Protein AF-A0AAE1P4Q9-F1 (afdb_monomer_lite)

pLDDT: mean 84.93, std 8.22, range [40.0, 94.56]

Foldseek 3Di:
DQDQQPQLDAWDWDDDDLDIDTDHDDPDLVSVVSSLRSQVSNCPRPPDDDDPVPDEDAAADDDVVSVVDFHADPVRHTHDYDQWDADPNAIAGSHRDSVVVVVVVCVVDVHDPDPDPVVVVVCCVVPPVVVVD

Radius of gyration: 21.46 Å; chains: 1; bounding box: 52×22×61 Å

Sequence (133 aa):
MTDIGVGVSDSLLTSFEDDTTVSLPTTSAEEVSCLQQDVDAVYATSNMQFNEEKFELLRHGHNQEIKEIMLHTEGGQGITPQPHFKCLGVQLSEHCSIQYHIGEAVKKARTFTSREPETLLILWRASVQPLLD

Structure (mmCIF, N/CA/C/O backbone):
data_AF-A0AAE1P4Q9-F1
#
_entry.id   AF-A0AAE1P4Q9-F1
#
loop_
_atom_site.group_PDB
_atom_site.id
_atom_site.type_symbol
_atom_site.label_atom_id
_atom_site.label_alt_id
_atom_site.label_comp_id
_atom_site.label_asym_id
_atom_site.label_entity_id
_atom_site.label_seq_id
_atom_site.pdbx_PDB_ins_code
_atom_site.Cartn_x
_atom_site.Cartn_y
_atom_site.Cartn_z
_atom_site.occupancy
_atom_site.B_iso_or_equiv
_atom_site.auth_seq_id
_atom_site.auth_comp_id
_atom_site.auth_asym_id
_atom_site.auth_atom_id
_atom_site.pdbx_PDB_model_num
ATOM 1 N N . MET A 1 1 ? -12.117 -7.090 -23.937 1.00 40.00 1 MET A N 1
ATOM 2 C CA . MET A 1 1 ? -11.686 -7.109 -22.530 1.00 40.00 1 MET A CA 1
ATOM 3 C C . MET A 1 1 ? -10.204 -6.808 -22.578 1.00 40.00 1 MET A C 1
ATOM 5 O O . MET A 1 1 ? -9.474 -7.611 -23.141 1.00 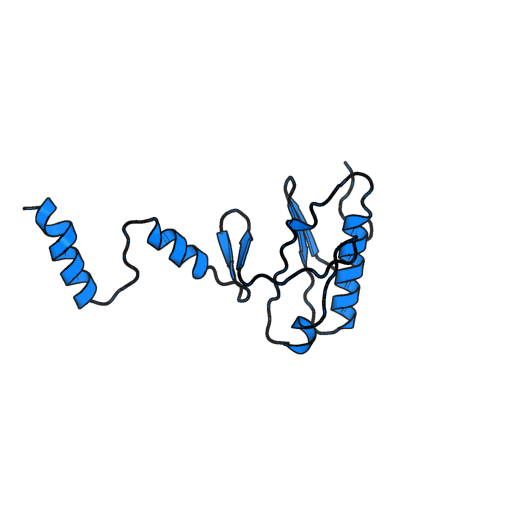40.00 1 MET A O 1
ATOM 9 N N . THR A 1 2 ? -9.807 -5.586 -22.229 1.00 54.44 2 THR A N 1
ATOM 10 C CA . THR A 1 2 ? -8.388 -5.210 -22.205 1.00 54.44 2 THR A CA 1
ATOM 11 C C . THR A 1 2 ? -7.790 -5.871 -20.976 1.00 54.44 2 THR A C 1
ATOM 13 O O . THR A 1 2 ? -8.340 -5.719 -19.889 1.00 54.44 2 THR A O 1
ATOM 16 N N . ASP A 1 3 ? -6.758 -6.679 -21.175 1.00 71.81 3 ASP A N 1
ATOM 17 C CA . ASP A 1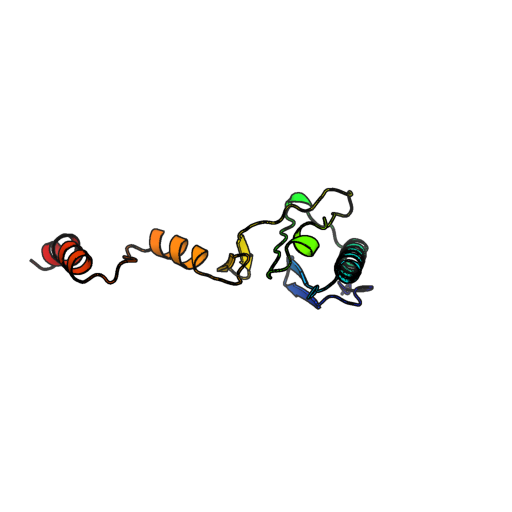 3 ? -6.119 -7.428 -20.101 1.00 71.81 3 ASP A CA 1
ATOM 18 C C . ASP A 1 3 ? -5.190 -6.471 -19.342 1.00 71.81 3 ASP A C 1
ATOM 20 O O . ASP A 1 3 ? -4.171 -6.029 -19.873 1.00 71.81 3 ASP A O 1
ATOM 24 N N . ILE A 1 4 ? -5.612 -6.047 -18.150 1.00 74.19 4 ILE A N 1
ATOM 25 C CA . ILE A 1 4 ? -4.776 -5.249 -17.248 1.00 74.19 4 ILE A CA 1
ATOM 26 C C . ILE A 1 4 ? -3.740 -6.229 -16.712 1.00 74.19 4 ILE A C 1
ATOM 28 O O . ILE A 1 4 ? -4.117 -7.218 -16.090 1.00 74.19 4 ILE A O 1
ATOM 32 N N . GLY A 1 5 ? -2.461 -5.987 -16.987 1.00 74.06 5 GLY A N 1
ATOM 33 C CA . GLY A 1 5 ? -1.381 -6.911 -16.624 1.00 74.06 5 GLY A CA 1
ATOM 34 C C . GLY A 1 5 ? -0.556 -7.427 -17.795 1.00 74.06 5 GLY A C 1
ATOM 35 O O . GLY A 1 5 ? 0.384 -8.190 -17.584 1.00 74.06 5 GLY A O 1
ATOM 36 N N . VAL A 1 6 ? -0.845 -6.992 -19.026 1.00 81.81 6 VAL A N 1
ATOM 37 C CA . VAL A 1 6 ? 0.073 -7.223 -20.147 1.00 81.81 6 VAL A CA 1
ATOM 38 C C . VAL A 1 6 ? 1.411 -6.552 -19.830 1.00 81.81 6 VAL A C 1
ATOM 40 O O . VAL A 1 6 ? 1.515 -5.332 -19.846 1.00 81.81 6 VAL A O 1
ATOM 43 N N . GLY A 1 7 ? 2.430 -7.366 -19.552 1.00 82.62 7 GLY A N 1
ATOM 44 C CA . GLY A 1 7 ? 3.773 -6.897 -19.205 1.00 82.62 7 GLY A CA 1
ATOM 45 C C . GLY A 1 7 ? 4.096 -6.896 -17.711 1.00 82.62 7 GLY A C 1
ATOM 46 O O . GLY A 1 7 ? 5.238 -6.609 -17.382 1.00 82.62 7 GLY A O 1
ATOM 47 N N . VAL A 1 8 ? 3.149 -7.261 -16.837 1.00 88.44 8 VAL A N 1
ATOM 48 C CA . VAL A 1 8 ? 3.429 -7.509 -15.414 1.00 88.44 8 VAL A CA 1
ATOM 49 C C . VAL A 1 8 ? 3.990 -8.922 -15.263 1.00 88.44 8 VAL A C 1
ATOM 51 O O . VAL A 1 8 ? 3.313 -9.890 -15.624 1.00 88.44 8 VAL A O 1
ATOM 54 N N . SER A 1 9 ? 5.219 -9.052 -14.764 1.00 88.94 9 SER A N 1
ATOM 55 C CA . SER A 1 9 ? 5.915 -10.344 -14.647 1.00 88.94 9 SER A CA 1
ATOM 56 C C . SER A 1 9 ? 6.168 -10.788 -13.216 1.00 88.94 9 SER A C 1
ATOM 58 O O . SER A 1 9 ? 6.020 -11.976 -12.920 1.00 88.94 9 SER A O 1
ATOM 60 N N . ASP A 1 10 ? 6.555 -9.865 -12.341 1.00 90.25 10 ASP A N 1
ATOM 61 C CA . ASP A 1 10 ? 7.094 -10.206 -11.022 1.00 90.25 10 ASP A CA 1
ATOM 62 C C . ASP A 1 10 ? 6.047 -10.026 -9.917 1.00 90.25 10 ASP A C 1
ATOM 64 O O . ASP A 1 10 ? 6.000 -10.785 -8.945 1.00 90.25 10 ASP A O 1
ATOM 68 N N . SER A 1 11 ? 5.166 -9.046 -10.087 1.00 92.44 11 SER A N 1
ATOM 69 C CA . SER A 1 11 ? 4.177 -8.644 -9.096 1.00 92.44 11 SER A CA 1
ATOM 70 C C . SER A 1 11 ? 2.862 -9.415 -9.200 1.00 92.44 11 SER A C 1
ATOM 72 O O . SER A 1 11 ? 2.383 -9.795 -10.268 1.00 92.44 11 SER A O 1
ATOM 74 N N . LEU A 1 12 ? 2.205 -9.569 -8.052 1.00 90.81 12 LEU A N 1
ATOM 75 C CA . LEU A 1 12 ? 0.822 -10.010 -7.963 1.00 90.81 12 LEU A CA 1
ATOM 76 C C . LEU A 1 12 ? -0.101 -8.835 -8.284 1.00 90.81 12 LEU A C 1
ATOM 78 O O . LEU A 1 12 ? -0.163 -7.855 -7.535 1.00 90.81 12 LEU A O 1
ATOM 82 N N . LEU A 1 13 ? -0.836 -8.974 -9.383 1.00 90.88 13 LEU A N 1
ATOM 83 C CA . LEU A 1 13 ? -1.839 -8.025 -9.838 1.00 90.88 13 LEU A CA 1
ATOM 84 C C . LEU A 1 13 ? -3.237 -8.513 -9.460 1.00 90.88 13 LEU A C 1
ATOM 86 O O . LEU A 1 13 ? -3.636 -9.628 -9.799 1.00 90.88 13 LEU A O 1
ATOM 90 N N . THR A 1 14 ? -4.008 -7.658 -8.800 1.00 88.00 14 THR A N 1
ATOM 91 C CA . THR A 1 14 ? -5.435 -7.889 -8.565 1.00 88.00 14 THR A CA 1
ATOM 92 C C . THR A 1 14 ? -6.222 -6.666 -8.989 1.00 88.00 14 THR A C 1
ATOM 94 O O . THR A 1 14 ? -5.881 -5.554 -8.592 1.00 88.00 14 THR A O 1
ATOM 97 N N . SER A 1 15 ? -7.293 -6.866 -9.747 1.00 85.12 15 SER A N 1
ATOM 98 C CA . SER A 1 15 ? -8.198 -5.798 -10.158 1.00 85.12 15 SER A CA 1
ATOM 99 C C . SER A 1 15 ? -9.637 -6.143 -9.793 1.00 85.12 15 SER A C 1
ATOM 101 O O . SER A 1 15 ? -10.067 -7.298 -9.884 1.00 85.12 15 SER A O 1
ATOM 103 N N . PHE A 1 16 ? -10.379 -5.140 -9.340 1.00 82.69 16 PHE A N 1
ATOM 104 C CA . PHE A 1 16 ? -11.797 -5.245 -9.036 1.00 82.69 16 PHE A CA 1
ATOM 105 C C . PHE A 1 16 ? -12.484 -3.928 -9.392 1.00 82.69 16 PHE A C 1
ATOM 107 O O . PHE A 1 16 ? -12.141 -2.890 -8.842 1.00 82.69 16 PHE A O 1
ATOM 114 N N . GLU A 1 17 ? -13.459 -3.988 -10.303 1.00 83.25 17 GLU A N 1
ATOM 115 C CA . GLU A 1 17 ? -14.135 -2.805 -10.856 1.00 83.25 17 GLU A CA 1
ATOM 116 C C . GLU A 1 17 ? -13.133 -1.766 -11.395 1.00 83.25 17 GLU A C 1
ATOM 118 O O . GLU A 1 17 ? -12.502 -2.024 -12.423 1.00 83.25 17 GLU A O 1
ATOM 123 N N . ASP A 1 18 ? -13.002 -0.611 -10.743 1.00 83.69 18 ASP A N 1
ATOM 124 C CA . ASP A 1 18 ? -12.072 0.471 -11.076 1.00 83.69 18 ASP A CA 1
ATOM 125 C C . ASP A 1 18 ? -10.773 0.458 -10.252 1.00 83.69 18 ASP A C 1
ATOM 127 O O . ASP A 1 18 ? -9.820 1.159 -10.600 1.00 83.69 18 ASP A O 1
ATOM 131 N N . ASP A 1 19 ? -10.691 -0.373 -9.213 1.00 84.44 19 ASP A N 1
ATOM 132 C CA . ASP A 1 19 ? -9.516 -0.481 -8.355 1.00 84.44 19 ASP A CA 1
ATOM 133 C C . ASP A 1 19 ? -8.538 -1.537 -8.890 1.00 84.44 19 ASP A C 1
ATOM 135 O O . ASP A 1 19 ? -8.894 -2.684 -9.178 1.00 84.44 19 ASP A O 1
ATOM 139 N N . THR A 1 20 ? -7.261 -1.165 -8.995 1.00 88.50 20 THR A N 1
ATOM 140 C CA . THR A 1 20 ? -6.163 -2.070 -9.365 1.00 88.50 20 THR A CA 1
ATOM 141 C C . THR A 1 20 ? -5.073 -2.007 -8.307 1.00 88.50 20 THR A C 1
ATOM 143 O O . THR A 1 20 ? -4.659 -0.932 -7.885 1.00 88.50 20 THR A O 1
ATOM 146 N N . THR A 1 21 ? -4.606 -3.169 -7.861 1.00 89.44 21 THR A N 1
ATOM 147 C CA . THR A 1 21 ? -3.544 -3.314 -6.862 1.00 89.44 21 THR A CA 1
ATOM 148 C C . THR A 1 21 ? -2.406 -4.134 -7.450 1.00 89.44 21 THR A C 1
ATOM 150 O O . THR A 1 21 ? -2.633 -5.226 -7.971 1.00 89.44 21 THR A O 1
ATOM 153 N N . VAL A 1 22 ? -1.185 -3.617 -7.327 1.00 92.06 22 VAL A N 1
ATOM 154 C CA . VAL A 1 22 ? 0.065 -4.302 -7.675 1.00 92.06 22 VAL A CA 1
ATOM 155 C C . VAL A 1 22 ? 0.831 -4.535 -6.380 1.00 92.06 22 VAL A C 1
ATOM 157 O O . VAL A 1 22 ? 1.009 -3.608 -5.588 1.00 92.06 22 VAL A O 1
ATOM 160 N N . SER A 1 23 ? 1.250 -5.770 -6.125 1.00 92.19 23 SER A N 1
ATOM 161 C CA . SER A 1 23 ? 1.951 -6.121 -4.889 1.00 92.19 23 SER A CA 1
ATOM 162 C C . SER A 1 23 ? 3.105 -7.079 -5.147 1.00 92.19 23 SER A C 1
ATOM 164 O O . SER A 1 23 ? 2.945 -8.080 -5.837 1.00 92.19 23 SER A O 1
ATOM 166 N N . LEU A 1 24 ? 4.263 -6.794 -4.556 1.00 92.88 24 LEU A N 1
ATOM 167 C CA . LEU A 1 24 ? 5.446 -7.643 -4.644 1.00 92.88 24 LEU A CA 1
ATOM 168 C C . LEU A 1 24 ? 6.102 -7.765 -3.263 1.00 92.88 24 LEU A C 1
ATOM 170 O O . LEU A 1 24 ? 6.367 -6.744 -2.622 1.00 92.88 24 LEU A O 1
ATOM 174 N N . PRO A 1 25 ? 6.369 -8.986 -2.768 1.00 92.25 25 PRO A N 1
ATOM 175 C CA . PRO A 1 25 ? 7.250 -9.181 -1.626 1.00 92.25 25 PRO A CA 1
ATOM 176 C C . PRO A 1 25 ? 8.681 -8.794 -2.009 1.00 92.25 25 PRO A C 1
ATOM 178 O O . PRO A 1 25 ? 9.282 -9.434 -2.862 1.00 92.25 25 PRO A O 1
ATOM 181 N N . THR A 1 26 ? 9.226 -7.761 -1.369 1.00 90.56 26 THR A N 1
ATOM 182 C CA . THR A 1 26 ? 10.573 -7.254 -1.667 1.00 90.56 26 THR A CA 1
ATOM 183 C C . THR A 1 26 ? 11.532 -7.481 -0.500 1.00 90.56 26 THR A C 1
ATOM 185 O O . THR A 1 26 ? 11.265 -7.095 0.642 1.00 90.56 26 THR A O 1
ATOM 188 N N . THR A 1 27 ? 12.677 -8.062 -0.811 1.00 90.25 27 THR A N 1
ATOM 189 C CA . THR A 1 27 ? 13.838 -8.343 0.036 1.00 90.25 27 THR A CA 1
ATOM 190 C C . THR A 1 27 ? 15.113 -7.665 -0.464 1.00 90.25 27 THR A C 1
ATOM 192 O O . THR A 1 27 ? 16.071 -7.570 0.305 1.00 90.25 27 THR A O 1
ATOM 195 N N . SER A 1 28 ? 15.114 -7.147 -1.697 1.00 91.56 28 SER A N 1
ATOM 196 C CA . SER A 1 28 ? 16.222 -6.381 -2.269 1.00 91.56 28 SER A CA 1
ATOM 197 C C . SER A 1 28 ? 15.760 -5.132 -3.033 1.00 91.56 28 SER A C 1
ATOM 199 O O . SER A 1 28 ? 14.572 -4.938 -3.298 1.00 91.56 28 SER A O 1
ATOM 201 N N . ALA A 1 29 ? 16.709 -4.255 -3.370 1.00 91.62 29 ALA A N 1
ATOM 202 C CA . ALA A 1 29 ? 16.440 -3.040 -4.140 1.00 91.62 29 ALA A CA 1
ATOM 203 C C . ALA A 1 29 ? 16.094 -3.346 -5.607 1.00 91.62 29 ALA A C 1
ATOM 205 O O . ALA A 1 29 ? 15.302 -2.631 -6.220 1.00 91.62 29 ALA 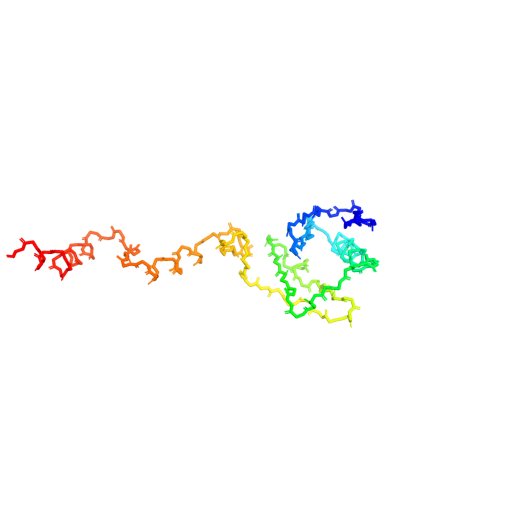A O 1
ATOM 206 N N . GLU A 1 30 ? 16.656 -4.422 -6.160 1.00 92.69 30 GLU A N 1
ATOM 207 C CA . GLU A 1 30 ? 16.359 -4.892 -7.513 1.00 92.69 30 GLU A CA 1
ATOM 208 C C . GLU A 1 30 ? 14.881 -5.266 -7.651 1.00 92.69 30 GLU A C 1
ATOM 210 O O . GLU A 1 30 ? 14.243 -4.867 -8.619 1.00 92.69 30 GLU A O 1
ATOM 215 N N . GLU A 1 31 ? 14.309 -5.939 -6.651 1.00 92.69 31 GLU A N 1
ATOM 216 C CA . GLU A 1 31 ? 12.888 -6.306 -6.648 1.00 92.69 31 GLU A CA 1
ATOM 217 C C . GLU A 1 31 ? 11.981 -5.069 -6.587 1.00 92.69 31 GLU A C 1
ATOM 219 O O . GLU A 1 31 ? 10.946 -5.033 -7.245 1.00 92.69 31 GLU A O 1
ATOM 224 N N . VAL A 1 32 ? 12.383 -4.004 -5.880 1.00 92.44 32 VAL A N 1
ATOM 225 C CA . VAL A 1 32 ? 11.647 -2.724 -5.923 1.00 92.44 32 VAL A CA 1
ATOM 226 C C . VAL A 1 32 ? 11.695 -2.108 -7.322 1.00 92.44 32 VAL A C 1
ATOM 228 O O . VAL A 1 32 ? 10.706 -1.532 -7.775 1.00 92.44 32 VAL A O 1
ATOM 231 N N . SER A 1 33 ? 12.813 -2.256 -8.036 1.00 93.12 33 SER A N 1
ATOM 232 C CA . SER A 1 33 ? 12.894 -1.817 -9.429 1.00 93.12 33 SER A CA 1
ATOM 233 C C . SER A 1 33 ? 12.015 -2.658 -10.356 1.00 93.12 33 SER A C 1
ATOM 235 O O . SER A 1 33 ? 11.435 -2.083 -11.274 1.00 93.12 33 SER A O 1
ATOM 237 N N . CYS A 1 34 ? 11.893 -3.970 -10.133 1.00 93.81 34 CYS A N 1
ATOM 238 C CA . CYS A 1 34 ? 10.941 -4.811 -10.868 1.00 93.81 34 CYS A CA 1
ATOM 239 C C . CYS A 1 34 ? 9.495 -4.384 -10.587 1.00 93.81 34 CYS A C 1
ATOM 241 O O . CYS A 1 34 ? 8.715 -4.223 -11.518 1.00 93.81 34 CYS A O 1
ATOM 243 N N . LEU A 1 35 ? 9.160 -4.086 -9.325 1.00 94.19 35 LEU A N 1
ATOM 244 C CA . LEU A 1 35 ? 7.844 -3.552 -8.962 1.00 94.19 35 LEU A CA 1
ATOM 245 C C . LEU A 1 35 ? 7.535 -2.240 -9.699 1.00 94.19 35 LEU A C 1
ATOM 247 O O . LEU A 1 35 ? 6.414 -2.058 -10.163 1.00 94.19 35 LEU A O 1
ATOM 251 N N . GLN A 1 36 ? 8.511 -1.335 -9.837 1.00 94.56 36 GLN A N 1
ATOM 252 C CA . GLN A 1 36 ? 8.316 -0.114 -10.626 1.00 94.56 36 GLN A CA 1
ATOM 253 C C . GLN A 1 36 ? 8.055 -0.432 -12.105 1.00 94.56 36 GLN A C 1
ATOM 255 O O . GLN A 1 36 ? 7.147 0.150 -12.686 1.00 94.56 36 GLN A O 1
ATOM 260 N N . GLN A 1 37 ? 8.789 -1.377 -12.699 1.00 93.56 37 GLN A N 1
ATOM 261 C CA . GLN A 1 37 ? 8.565 -1.788 -14.092 1.00 93.56 37 GLN A CA 1
ATOM 262 C C . GLN A 1 37 ? 7.169 -2.389 -14.298 1.00 93.56 37 GLN A C 1
ATOM 264 O O . GLN A 1 37 ? 6.510 -2.085 -15.291 1.00 93.56 37 GLN A O 1
ATOM 269 N N . ASP A 1 38 ? 6.692 -3.195 -13.349 1.00 93.12 38 ASP A N 1
ATOM 270 C CA . A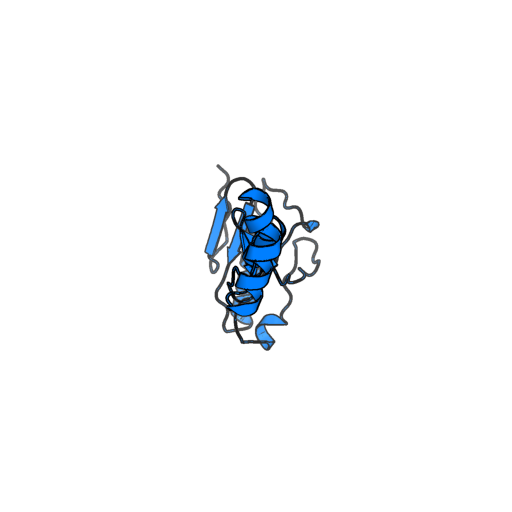SP A 1 38 ? 5.338 -3.749 -13.385 1.00 93.12 38 ASP A CA 1
ATOM 271 C C . ASP A 1 38 ? 4.272 -2.649 -13.265 1.00 93.12 38 ASP A C 1
ATOM 273 O O . ASP A 1 38 ? 3.263 -2.674 -13.969 1.00 93.12 38 ASP A O 1
ATOM 277 N N . VAL A 1 39 ? 4.497 -1.653 -12.404 1.00 91.69 39 VAL A N 1
ATOM 278 C CA . VAL A 1 39 ? 3.627 -0.473 -12.289 1.00 91.69 39 VAL A CA 1
ATOM 279 C C . VAL A 1 39 ? 3.608 0.323 -13.603 1.00 91.69 39 VAL A C 1
ATOM 281 O O . VAL A 1 39 ? 2.531 0.684 -14.079 1.00 91.69 39 VAL A O 1
ATOM 284 N N . ASP A 1 40 ? 4.762 0.517 -14.241 1.00 91.44 40 ASP A N 1
ATOM 285 C CA . ASP A 1 40 ? 4.886 1.172 -15.550 1.00 91.44 40 ASP A CA 1
ATOM 286 C C . ASP A 1 40 ? 4.146 0.393 -16.653 1.00 91.44 40 ASP A C 1
ATOM 288 O O . ASP A 1 40 ? 3.481 0.986 -17.509 1.00 91.44 40 ASP A O 1
ATOM 292 N N . ALA A 1 41 ? 4.189 -0.942 -16.615 1.00 90.31 41 ALA A N 1
ATOM 293 C CA . ALA A 1 41 ? 3.435 -1.795 -17.533 1.00 90.31 41 ALA A CA 1
ATOM 294 C C . ALA A 1 41 ? 1.917 -1.647 -17.340 1.00 90.31 41 ALA A C 1
ATOM 296 O O . ALA A 1 41 ? 1.169 -1.595 -18.320 1.00 90.31 41 ALA A O 1
ATOM 297 N N . VAL A 1 42 ? 1.452 -1.519 -16.092 1.00 89.69 42 VAL A N 1
ATOM 298 C CA . VAL A 1 42 ? 0.040 -1.234 -15.799 1.00 89.69 42 VAL A CA 1
ATOM 299 C C . VAL A 1 42 ? -0.372 0.115 -16.394 1.00 89.69 42 VAL A C 1
ATOM 301 O O . VAL A 1 42 ? -1.397 0.170 -17.079 1.00 89.69 42 VAL A O 1
ATOM 304 N N . TYR A 1 43 ? 0.438 1.167 -16.229 1.00 86.19 43 TYR A N 1
ATOM 305 C CA . TYR A 1 43 ? 0.184 2.483 -16.834 1.00 86.19 43 TYR A CA 1
ATOM 306 C C . TYR A 1 43 ? 0.101 2.436 -18.363 1.00 86.19 43 TYR A C 1
ATOM 308 O O . TYR A 1 43 ? -0.788 3.047 -18.953 1.00 86.19 43 TYR A O 1
ATOM 316 N N . ALA A 1 44 ? 0.962 1.652 -19.015 1.00 86.50 44 ALA A N 1
ATOM 317 C CA . ALA A 1 44 ? 1.003 1.527 -20.473 1.00 86.50 44 ALA A CA 1
ATOM 318 C C . ALA A 1 44 ? -0.250 0.868 -21.096 1.00 86.50 44 ALA A C 1
ATOM 320 O O . ALA A 1 44 ? -0.359 0.756 -22.323 1.00 86.50 44 ALA A O 1
ATOM 321 N N . THR A 1 45 ? -1.215 0.427 -20.283 1.00 83.88 45 THR A N 1
ATOM 322 C CA . THR A 1 45 ? -2.461 -0.182 -20.755 1.00 83.88 45 THR A CA 1
ATOM 323 C C . THR A 1 45 ? -3.315 0.845 -21.510 1.00 83.88 45 THR A C 1
ATOM 325 O O . THR A 1 45 ? -3.975 1.695 -20.921 1.00 83.88 45 THR A O 1
ATOM 328 N N . SER A 1 46 ? -3.373 0.710 -22.841 1.00 62.44 46 SER A N 1
ATOM 329 C CA . SER A 1 46 ? -3.848 1.721 -23.810 1.00 62.44 46 SER A CA 1
ATOM 330 C C . SER A 1 46 ? -5.271 2.274 -23.637 1.00 62.44 46 SER A C 1
ATOM 332 O O . SER A 1 46 ? -5.658 3.190 -24.360 1.00 62.44 46 SER A O 1
ATOM 334 N N . ASN A 1 47 ? -6.075 1.698 -22.743 1.00 76.56 47 ASN A N 1
ATOM 335 C CA . ASN A 1 47 ? -7.492 2.025 -22.581 1.00 76.56 47 ASN A CA 1
ATOM 336 C C . ASN A 1 47 ? -7.857 2.441 -21.148 1.00 76.56 47 ASN A C 1
ATOM 338 O O . ASN A 1 47 ? -9.046 2.533 -20.842 1.00 76.56 47 ASN A O 1
ATOM 342 N N . MET A 1 48 ? -6.874 2.654 -20.269 1.00 77.25 48 MET A N 1
ATOM 343 C CA . MET A 1 48 ? -7.108 3.063 -18.886 1.00 77.25 48 MET A CA 1
ATOM 344 C C . MET A 1 48 ? -6.382 4.360 -18.578 1.00 77.25 48 MET A C 1
ATOM 346 O O . MET A 1 48 ? -5.241 4.552 -18.976 1.00 77.25 48 MET A O 1
ATOM 350 N N . GLN A 1 49 ? -7.069 5.253 -17.874 1.00 84.50 49 GLN A N 1
ATOM 351 C CA . GLN A 1 49 ? -6.489 6.490 -17.383 1.00 84.50 49 GLN A CA 1
ATOM 352 C C . GLN A 1 49 ? -6.539 6.447 -15.860 1.00 84.50 49 GLN A C 1
ATOM 354 O O . GLN A 1 49 ? -7.616 6.519 -15.265 1.00 84.50 49 GLN A O 1
ATOM 359 N N . PHE A 1 50 ? -5.376 6.284 -15.237 1.00 84.62 50 PHE A N 1
ATOM 360 C CA . PHE A 1 50 ? -5.268 6.229 -13.786 1.00 84.62 50 PHE A CA 1
ATOM 361 C C . PHE A 1 50 ? -5.271 7.640 -13.197 1.00 84.62 50 PHE A C 1
ATOM 363 O O . PHE A 1 50 ? -4.698 8.573 -13.756 1.00 84.62 50 PHE A O 1
ATOM 370 N N . ASN A 1 51 ? -5.926 7.805 -12.049 1.00 87.56 51 ASN A N 1
ATOM 371 C CA . ASN A 1 51 ? -5.888 9.064 -11.316 1.00 87.56 51 ASN A CA 1
ATOM 372 C C . ASN A 1 51 ? -4.677 9.066 -10.378 1.00 87.56 51 ASN A C 1
ATOM 374 O O . ASN A 1 51 ? -4.753 8.503 -9.287 1.00 87.56 51 ASN A O 1
ATOM 378 N N . GLU A 1 52 ? -3.589 9.711 -10.801 1.00 85.12 52 GLU A N 1
ATOM 379 C CA . GLU A 1 52 ? -2.335 9.805 -10.040 1.00 85.12 52 GLU A CA 1
ATOM 380 C C . GLU A 1 52 ? -2.521 10.349 -8.611 1.00 85.12 52 GLU A C 1
ATOM 382 O O . GLU A 1 52 ? -1.858 9.889 -7.683 1.00 85.12 52 GLU A O 1
ATOM 387 N N . GLU A 1 53 ? -3.480 11.255 -8.389 1.00 85.38 53 GLU A N 1
ATOM 388 C CA . GLU A 1 53 ? -3.749 11.837 -7.063 1.00 85.38 53 GLU A CA 1
ATOM 389 C C . GLU A 1 53 ? -4.347 10.831 -6.069 1.00 85.38 53 GLU A C 1
ATOM 391 O O . GLU A 1 53 ? -4.334 11.066 -4.860 1.00 85.38 53 GLU A O 1
ATOM 396 N N . LYS A 1 54 ? -4.892 9.715 -6.568 1.00 86.44 54 LYS A N 1
ATOM 397 C CA . LYS A 1 54 ? -5.518 8.661 -5.761 1.00 86.44 54 LYS A CA 1
ATOM 398 C C . LYS A 1 54 ? -4.605 7.463 -5.508 1.00 86.44 54 LYS A C 1
ATOM 400 O O . LYS A 1 54 ? -5.075 6.469 -4.963 1.00 86.44 54 LYS A O 1
ATOM 405 N N . PHE A 1 55 ? -3.331 7.524 -5.894 1.00 87.94 55 PHE A N 1
ATOM 406 C CA . PHE A 1 55 ? -2.417 6.414 -5.646 1.00 87.94 55 PHE A CA 1
ATOM 407 C C . PHE A 1 55 ? -2.159 6.254 -4.152 1.00 87.94 55 PHE A C 1
ATOM 409 O O . PHE A 1 55 ? -1.745 7.183 -3.455 1.00 87.94 55 PHE A O 1
ATOM 416 N N . GLU A 1 56 ? -2.379 5.036 -3.674 1.00 89.25 56 GLU A N 1
ATOM 417 C CA . GLU A 1 56 ? -2.104 4.642 -2.303 1.00 89.25 56 GLU A CA 1
ATOM 418 C C . GLU A 1 56 ? -0.935 3.657 -2.305 1.00 89.25 56 GLU A C 1
ATOM 420 O O . GLU A 1 56 ? -0.955 2.641 -2.997 1.00 89.25 56 GLU A O 1
ATOM 425 N N . LEU A 1 57 ? 0.099 3.959 -1.519 1.00 91.12 57 LEU A N 1
ATOM 426 C CA . LEU A 1 57 ? 1.247 3.081 -1.335 1.00 91.12 57 LEU A CA 1
ATOM 427 C C . LEU A 1 57 ? 1.316 2.613 0.112 1.00 91.12 57 LEU A C 1
ATOM 429 O O . LEU A 1 57 ? 1.420 3.424 1.033 1.00 91.12 57 LEU A O 1
ATOM 433 N N . LEU A 1 58 ? 1.332 1.295 0.295 1.00 90.06 58 LEU A N 1
ATOM 434 C CA . LEU A 1 58 ? 1.544 0.659 1.586 1.00 90.06 58 LEU A CA 1
ATOM 435 C C . LEU A 1 58 ? 2.855 -0.127 1.577 1.00 90.06 58 LEU A C 1
ATOM 437 O O . LEU A 1 58 ? 3.112 -0.917 0.674 1.00 90.06 58 LEU A O 1
ATOM 441 N N . ARG A 1 59 ? 3.673 0.054 2.617 1.00 90.06 59 ARG A N 1
ATOM 442 C CA . ARG A 1 59 ? 4.957 -0.643 2.776 1.00 90.06 59 ARG A CA 1
ATOM 443 C C . ARG A 1 59 ? 4.956 -1.497 4.037 1.00 90.06 59 ARG A C 1
ATOM 445 O O . ARG A 1 59 ? 5.170 -0.997 5.143 1.00 90.06 59 ARG A O 1
ATOM 452 N N . HIS A 1 60 ? 4.769 -2.801 3.870 1.00 87.88 60 HIS A N 1
ATOM 453 C CA . HIS A 1 60 ? 4.814 -3.758 4.974 1.00 87.88 60 HIS A CA 1
ATOM 454 C C . HIS A 1 60 ? 6.232 -4.308 5.203 1.00 87.88 60 HIS A C 1
ATOM 456 O O . HIS A 1 60 ? 7.004 -4.455 4.263 1.00 87.88 60 HIS A O 1
ATOM 462 N N . GLY A 1 61 ? 6.581 -4.620 6.457 1.00 86.50 61 GLY A N 1
ATOM 463 C CA . GLY A 1 61 ? 7.841 -5.290 6.815 1.00 86.50 61 GLY A CA 1
ATOM 464 C C . GLY A 1 61 ? 8.814 -4.455 7.654 1.00 86.50 61 GLY A C 1
ATOM 465 O O . GLY A 1 61 ? 8.502 -3.336 8.069 1.00 86.50 61 GLY A O 1
ATOM 466 N N . HIS A 1 62 ? 9.991 -5.023 7.927 1.00 86.88 62 HIS A N 1
ATOM 467 C CA . HIS A 1 62 ? 10.983 -4.467 8.861 1.00 86.88 62 HIS A CA 1
ATOM 468 C C . HIS A 1 62 ? 12.201 -3.813 8.191 1.00 86.88 62 HIS A C 1
ATOM 470 O O . HIS A 1 62 ? 12.917 -3.070 8.855 1.00 86.88 62 HIS A O 1
ATOM 476 N N . ASN A 1 63 ? 12.451 -4.079 6.905 1.00 88.94 63 ASN A N 1
ATOM 477 C CA . ASN A 1 63 ? 13.628 -3.561 6.212 1.00 88.94 63 ASN A CA 1
ATOM 478 C C . ASN A 1 63 ? 13.431 -2.080 5.840 1.00 88.94 63 ASN A C 1
ATOM 480 O O . ASN A 1 63 ? 12.736 -1.771 4.876 1.00 88.94 63 ASN A O 1
ATOM 484 N N . GLN A 1 64 ? 14.013 -1.174 6.630 1.00 88.44 64 GLN A N 1
ATOM 485 C CA . GLN A 1 64 ? 13.867 0.271 6.429 1.00 88.44 64 GLN A CA 1
ATOM 486 C C . GLN A 1 64 ? 14.566 0.769 5.160 1.00 88.44 64 GLN A C 1
ATOM 488 O O . GLN A 1 64 ? 14.015 1.632 4.491 1.00 88.44 64 GLN A O 1
ATOM 493 N N . GLU A 1 65 ? 15.699 0.177 4.775 1.00 88.94 65 GLU A N 1
ATOM 494 C CA . GLU A 1 65 ? 16.463 0.595 3.589 1.00 88.94 65 GLU A CA 1
ATOM 495 C C . GLU A 1 65 ? 15.630 0.432 2.311 1.00 88.94 65 GLU A C 1
ATOM 497 O O . GLU A 1 65 ? 15.508 1.349 1.503 1.00 88.94 65 GLU A O 1
ATOM 502 N N . ILE A 1 66 ? 14.952 -0.710 2.172 1.00 89.69 66 ILE A N 1
ATOM 503 C CA . ILE A 1 66 ? 14.040 -0.971 1.047 1.00 89.69 66 ILE A CA 1
ATOM 504 C C . ILE A 1 66 ? 12.835 -0.030 1.098 1.00 89.69 66 ILE A C 1
ATOM 506 O O . ILE A 1 66 ? 12.374 0.464 0.069 1.00 89.69 66 ILE A O 1
ATOM 510 N N . LYS A 1 67 ? 12.335 0.262 2.304 1.00 87.81 67 LYS A N 1
ATOM 511 C CA . LYS A 1 67 ? 11.223 1.195 2.501 1.00 87.81 67 LYS A CA 1
ATOM 512 C C . LYS A 1 67 ? 11.578 2.645 2.205 1.00 87.81 67 LYS A C 1
ATOM 514 O O . LYS A 1 67 ? 10.657 3.453 2.209 1.00 87.81 67 LYS A O 1
ATOM 519 N N . GLU A 1 68 ? 12.833 3.002 1.969 1.00 88.50 68 GLU A N 1
ATOM 520 C CA . GLU A 1 68 ? 13.219 4.360 1.575 1.00 88.50 68 GLU A CA 1
ATOM 521 C C . GLU A 1 68 ? 13.267 4.538 0.051 1.00 88.50 68 GLU A C 1
ATOM 523 O O . GLU A 1 68 ? 13.149 5.664 -0.435 1.00 88.50 68 GLU A O 1
ATOM 528 N N . ILE A 1 69 ? 13.343 3.444 -0.715 1.00 90.25 69 ILE A N 1
ATOM 529 C CA . ILE A 1 69 ? 13.351 3.482 -2.182 1.00 90.25 69 ILE A CA 1
ATOM 530 C C . ILE A 1 69 ? 12.019 4.052 -2.675 1.00 90.25 69 ILE A C 1
ATOM 532 O O . ILE A 1 69 ? 10.952 3.564 -2.304 1.00 90.25 69 ILE A O 1
ATOM 536 N N . MET A 1 70 ? 12.050 5.116 -3.477 1.00 88.88 70 MET A N 1
ATOM 537 C CA . MET A 1 70 ? 10.840 5.768 -3.986 1.00 88.88 70 MET A CA 1
ATOM 538 C C . MET A 1 70 ? 10.244 5.010 -5.175 1.00 88.88 70 MET A C 1
ATOM 540 O O . MET A 1 70 ? 10.971 4.508 -6.024 1.00 88.88 70 MET A O 1
ATOM 544 N N . LEU A 1 71 ? 8.911 4.959 -5.211 1.00 90.75 71 LEU A N 1
ATOM 545 C CA . LEU A 1 71 ? 8.144 4.568 -6.391 1.00 90.75 71 LEU A CA 1
ATOM 546 C C . LEU A 1 71 ? 7.550 5.827 -7.018 1.00 90.75 71 LEU A C 1
ATOM 548 O O . LEU A 1 71 ? 7.286 6.805 -6.309 1.00 90.75 71 LEU A O 1
ATOM 552 N N . HIS A 1 72 ? 7.330 5.793 -8.322 1.00 90.88 72 HIS A N 1
ATOM 553 C CA . HIS A 1 72 ? 6.906 6.939 -9.111 1.00 90.88 72 HIS A CA 1
ATOM 554 C C . HIS A 1 72 ? 5.649 6.627 -9.924 1.00 90.88 72 HIS A C 1
ATOM 556 O O . HIS A 1 72 ? 5.410 5.479 -10.299 1.00 90.88 72 HIS A O 1
ATOM 562 N N . THR A 1 73 ? 4.851 7.663 -10.180 1.00 87.62 73 THR A N 1
ATOM 563 C CA . THR A 1 73 ? 3.745 7.624 -11.142 1.00 87.62 73 THR A CA 1
ATOM 564 C C . THR A 1 73 ? 4.250 7.766 -12.579 1.00 87.62 73 THR A C 1
ATOM 566 O O . THR A 1 73 ? 5.419 8.093 -12.796 1.00 87.62 73 THR A O 1
ATOM 569 N N . GLU A 1 74 ? 3.365 7.588 -13.566 1.00 85.00 74 GLU A N 1
ATOM 570 C CA . GLU A 1 74 ? 3.663 7.823 -14.989 1.00 85.00 74 GLU A CA 1
ATOM 571 C C . GLU A 1 74 ? 4.22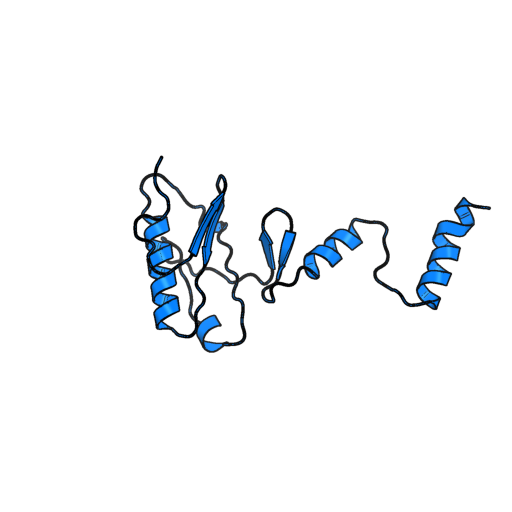2 9.239 -15.237 1.00 85.00 74 GLU A C 1
ATOM 573 O O . GLU A 1 74 ? 5.202 9.409 -15.964 1.00 85.00 74 GLU A O 1
ATOM 578 N N . GLY A 1 75 ? 3.672 10.259 -14.567 1.00 81.62 75 GLY A N 1
ATOM 579 C CA . GLY A 1 75 ? 4.187 11.632 -14.593 1.00 81.62 75 GLY A CA 1
ATOM 580 C C . GLY A 1 75 ? 5.529 11.856 -13.874 1.00 81.62 75 GLY A C 1
ATOM 581 O O . GLY A 1 75 ? 6.044 12.977 -13.873 1.00 81.62 75 GLY A O 1
ATOM 582 N N . GLY A 1 76 ? 6.105 10.826 -13.248 1.00 82.75 76 GLY A N 1
ATOM 583 C CA . GLY A 1 76 ? 7.356 10.887 -12.486 1.00 82.75 76 GLY A CA 1
ATOM 584 C C . GLY A 1 76 ? 7.203 11.412 -11.054 1.00 82.75 76 GLY A C 1
ATOM 585 O O . GLY A 1 76 ? 8.202 11.593 -10.347 1.00 82.75 76 GLY A O 1
ATOM 586 N N . GLN A 1 77 ? 5.975 11.656 -10.588 1.00 86.19 77 GLN A N 1
ATOM 587 C CA . GLN A 1 77 ? 5.730 12.116 -9.225 1.00 86.19 77 GLN A CA 1
ATOM 588 C C . GLN A 1 77 ? 5.956 10.970 -8.233 1.00 86.19 77 GLN A C 1
ATOM 590 O O . GLN A 1 77 ? 5.498 9.851 -8.438 1.00 86.19 77 GLN A O 1
ATOM 595 N N . GLY A 1 78 ? 6.676 11.238 -7.140 1.00 87.12 78 GLY A N 1
ATOM 596 C CA . GLY A 1 78 ? 6.899 10.240 -6.094 1.00 87.12 78 GLY A CA 1
ATOM 597 C C . GLY A 1 78 ? 5.597 9.870 -5.378 1.00 87.12 78 GLY A C 1
ATOM 598 O O . GLY A 1 78 ? 4.884 10.750 -4.886 1.00 87.12 78 GLY A O 1
ATOM 599 N N . ILE A 1 79 ? 5.304 8.574 -5.279 1.00 89.12 79 ILE A N 1
ATOM 600 C CA . ILE A 1 79 ? 4.132 8.061 -4.567 1.00 89.12 79 ILE A CA 1
ATOM 601 C C . ILE A 1 79 ? 4.426 8.094 -3.065 1.00 89.12 79 ILE A C 1
ATOM 603 O O . ILE A 1 79 ? 5.362 7.458 -2.575 1.00 89.12 79 ILE A O 1
ATOM 607 N N . THR A 1 80 ? 3.628 8.856 -2.318 1.00 87.50 80 THR A N 1
ATOM 608 C CA . THR A 1 80 ? 3.836 9.018 -0.874 1.00 87.50 80 THR A CA 1
ATOM 609 C C . THR A 1 80 ? 3.247 7.822 -0.122 1.00 87.50 80 THR A C 1
ATOM 611 O O . THR A 1 80 ? 2.057 7.541 -0.279 1.00 87.50 80 THR A O 1
ATOM 614 N N . PRO A 1 81 ? 4.034 7.119 0.715 1.00 89.38 81 PRO A N 1
ATOM 615 C CA . PRO A 1 81 ? 3.519 6.013 1.508 1.00 89.38 81 PRO A CA 1
ATOM 616 C C . PRO A 1 81 ? 2.505 6.517 2.538 1.00 89.38 81 PRO A C 1
ATOM 618 O O . PRO A 1 81 ? 2.756 7.492 3.251 1.00 89.38 81 PRO A O 1
ATOM 621 N N . GLN A 1 82 ? 1.368 5.833 2.638 1.00 88.44 82 GLN A N 1
ATOM 622 C CA . GLN A 1 82 ? 0.342 6.125 3.633 1.00 88.44 82 GLN A CA 1
ATOM 623 C C . GLN A 1 82 ? 0.393 5.105 4.779 1.00 88.44 82 GLN A C 1
ATOM 625 O O . GLN A 1 82 ? 0.614 3.916 4.543 1.00 88.44 82 GLN A O 1
ATOM 630 N N . PRO A 1 83 ? 0.164 5.531 6.036 1.00 84.94 83 PRO A N 1
ATOM 631 C CA . PRO A 1 83 ? 0.188 4.622 7.184 1.00 84.94 83 PRO A CA 1
ATOM 632 C C . PRO A 1 83 ? -1.019 3.676 7.215 1.00 84.94 83 PRO A C 1
ATOM 634 O O . PRO A 1 83 ? -0.961 2.613 7.837 1.00 84.94 83 PRO A O 1
ATOM 637 N N . HIS A 1 84 ? -2.114 4.074 6.562 1.00 86.19 84 HIS A N 1
ATOM 638 C CA . HIS A 1 84 ? -3.347 3.310 6.465 1.00 86.19 84 HIS A CA 1
ATOM 639 C C . HIS A 1 84 ? -3.934 3.471 5.069 1.00 86.19 84 HIS A C 1
ATOM 641 O O . HIS A 1 84 ? -3.889 4.570 4.526 1.00 86.19 84 HIS A O 1
ATOM 647 N N . PHE A 1 85 ? -4.547 2.418 4.545 1.00 85.94 85 PHE A N 1
ATOM 648 C CA . PHE A 1 85 ? -5.302 2.469 3.293 1.00 85.94 85 PHE A CA 1
ATOM 649 C C . PHE A 1 85 ? -6.611 1.692 3.442 1.00 85.94 85 PHE A C 1
ATOM 651 O O . PHE A 1 85 ? -6.765 0.889 4.374 1.00 85.94 85 PHE A O 1
ATOM 658 N N . LYS A 1 86 ? -7.586 1.947 2.568 1.00 83.00 86 LYS A N 1
ATOM 659 C CA . LYS A 1 86 ? -8.899 1.297 2.634 1.00 83.00 86 LYS A CA 1
ATOM 660 C C . LYS A 1 86 ? -8.970 0.157 1.620 1.00 83.00 86 LYS A C 1
ATOM 662 O O . LYS A 1 86 ? -9.018 0.394 0.427 1.00 83.00 86 LYS A O 1
ATOM 667 N N . CYS A 1 87 ? -9.099 -1.072 2.105 1.00 77.56 87 CYS A N 1
ATOM 668 C CA . CYS A 1 87 ? -9.310 -2.256 1.279 1.00 77.56 87 CYS A CA 1
ATOM 669 C C . CYS A 1 87 ? -10.697 -2.841 1.553 1.00 77.56 87 CYS A C 1
ATOM 671 O O . CYS A 1 87 ? -11.005 -3.185 2.696 1.00 77.56 87 CYS A O 1
ATOM 673 N N . LEU A 1 88 ? -11.552 -2.922 0.526 1.00 80.50 88 LEU A N 1
ATOM 674 C CA . LEU A 1 88 ? -12.893 -3.530 0.604 1.00 80.50 88 LEU A CA 1
ATOM 675 C C . LEU A 1 88 ? -13.748 -3.023 1.788 1.00 80.50 88 LEU A C 1
ATOM 677 O O . LEU A 1 88 ? -14.509 -3.766 2.404 1.00 80.50 88 LEU A O 1
ATOM 681 N N . GLY A 1 89 ? -13.609 -1.742 2.144 1.00 81.56 89 GLY A N 1
ATOM 682 C CA . GLY A 1 89 ? -14.344 -1.135 3.261 1.00 81.56 89 GLY A CA 1
ATOM 683 C C . GLY A 1 89 ? -13.622 -1.139 4.612 1.00 81.56 89 GLY A C 1
ATOM 684 O O . GLY A 1 89 ? -14.042 -0.405 5.509 1.00 81.56 89 GLY A O 1
ATOM 685 N N . VAL A 1 90 ? -12.523 -1.881 4.752 1.00 85.75 90 VAL A N 1
ATOM 686 C CA . VAL A 1 90 ? -11.731 -1.993 5.985 1.00 85.75 90 VAL A CA 1
ATOM 687 C C . VAL A 1 90 ? -10.454 -1.168 5.862 1.00 85.75 90 VAL A C 1
ATOM 689 O O . VAL A 1 90 ? -9.811 -1.166 4.819 1.00 85.75 90 VAL A O 1
ATOM 692 N N . GLN A 1 91 ? -10.069 -0.459 6.925 1.00 88.19 91 GLN A N 1
ATOM 693 C CA . GLN A 1 91 ? -8.785 0.246 6.952 1.00 88.19 91 GLN A CA 1
ATOM 694 C C . GLN A 1 91 ? -7.686 -0.660 7.504 1.00 88.19 91 GLN A C 1
ATOM 696 O O . GLN A 1 91 ? -7.774 -1.141 8.637 1.00 88.19 91 GLN A O 1
ATOM 701 N N . LEU A 1 92 ? -6.655 -0.875 6.696 1.00 87.19 92 LEU A N 1
ATOM 702 C CA . LEU A 1 92 ? -5.481 -1.676 7.025 1.00 87.19 92 LEU A CA 1
ATOM 703 C C . LEU A 1 92 ? -4.300 -0.753 7.294 1.00 87.19 92 LEU A C 1
ATOM 705 O O . LEU A 1 92 ? -4.105 0.215 6.562 1.00 87.19 92 LEU A O 1
ATOM 709 N N . SER A 1 93 ? -3.519 -1.051 8.331 1.00 87.12 93 SER A N 1
ATOM 710 C CA . SER A 1 93 ? -2.268 -0.346 8.609 1.00 87.12 93 SER A CA 1
ATOM 711 C C . SER A 1 93 ? -1.067 -0.979 7.907 1.00 87.12 93 SER A C 1
ATOM 713 O O . SER A 1 93 ? -1.117 -2.128 7.466 1.00 87.12 93 SER A O 1
ATOM 715 N N . GLU A 1 94 ? 0.060 -0.269 7.912 1.00 83.62 94 GLU A N 1
ATOM 716 C CA . GLU A 1 94 ? 1.362 -0.775 7.451 1.00 83.62 94 GLU A CA 1
ATOM 717 C C . GLU A 1 94 ? 1.817 -2.078 8.129 1.00 83.62 94 GLU A C 1
ATOM 719 O O . GLU A 1 94 ? 2.684 -2.773 7.611 1.00 83.62 94 GLU A O 1
ATOM 724 N N . HIS A 1 95 ? 1.241 -2.437 9.278 1.00 84.56 95 HIS A N 1
ATOM 725 C CA . HIS A 1 95 ? 1.523 -3.677 10.004 1.00 84.56 95 HIS A CA 1
ATOM 726 C C . HIS A 1 95 ? 0.492 -4.779 9.719 1.00 84.56 95 HIS A C 1
ATOM 728 O O . HIS A 1 95 ? 0.421 -5.749 10.471 1.00 84.56 95 HIS A O 1
ATOM 734 N N . CYS A 1 96 ? -0.329 -4.624 8.675 1.00 80.06 96 CYS A N 1
ATOM 735 C CA . CYS A 1 96 ? -1.459 -5.505 8.366 1.00 80.06 96 CYS A CA 1
ATOM 736 C C . CYS A 1 96 ? -2.445 -5.637 9.543 1.00 80.06 96 CYS A C 1
ATOM 738 O O . CYS A 1 96 ? -3.090 -6.668 9.729 1.00 80.06 96 CYS A O 1
ATOM 740 N N . SER A 1 97 ? -2.559 -4.585 10.359 1.00 85.62 97 SER A N 1
ATOM 741 C CA . SER A 1 97 ? -3.465 -4.538 11.504 1.00 85.62 97 SER A CA 1
ATOM 742 C C . SER A 1 97 ? -4.712 -3.730 11.163 1.00 85.62 97 SER A C 1
ATOM 744 O O . SER A 1 97 ? -4.633 -2.643 10.595 1.00 85.62 97 SER A O 1
ATOM 746 N N . ILE A 1 98 ? -5.874 -4.240 11.572 1.00 88.25 98 ILE A N 1
ATOM 747 C CA . ILE A 1 98 ? -7.174 -3.559 11.450 1.00 88.25 98 ILE A CA 1
ATOM 748 C C . ILE A 1 98 ? -7.532 -2.742 12.701 1.00 88.25 98 ILE A C 1
ATOM 750 O O . ILE A 1 98 ? -8.658 -2.270 12.839 1.00 88.25 98 ILE A O 1
ATOM 754 N N . GLN A 1 99 ? -6.601 -2.580 13.648 1.00 88.44 99 GLN A N 1
ATOM 755 C CA . GLN A 1 99 ? -6.856 -1.866 14.906 1.00 88.44 99 GLN A CA 1
ATOM 756 C C . GLN A 1 99 ? -7.337 -0.430 14.685 1.00 88.44 99 GLN A C 1
ATOM 758 O O . GLN A 1 99 ? -8.239 0.020 15.390 1.00 88.44 99 GLN A O 1
ATOM 763 N N . TYR A 1 100 ? -6.781 0.265 13.688 1.00 87.75 100 TYR A N 1
ATOM 764 C CA . TYR A 1 100 ? -7.223 1.610 13.324 1.00 87.75 100 TYR A CA 1
ATOM 765 C C . TYR A 1 100 ? -8.699 1.616 12.904 1.00 87.75 100 TYR A C 1
ATOM 767 O O . TYR A 1 100 ? -9.498 2.379 13.447 1.00 87.75 100 TYR A O 1
ATOM 775 N N . HIS A 1 101 ? -9.089 0.681 12.030 1.00 88.75 101 HIS A N 1
ATOM 776 C CA . HIS A 1 101 ? -10.478 0.514 11.613 1.00 88.75 101 HIS A CA 1
ATOM 777 C C . HIS A 1 101 ? -11.411 0.206 12.790 1.00 88.75 101 HIS A C 1
ATOM 779 O O . HIS A 1 101 ? -12.482 0.799 12.897 1.00 88.75 101 HIS A O 1
ATOM 785 N N . ILE A 1 102 ? -11.000 -0.688 13.698 1.00 87.69 102 ILE A N 1
ATOM 786 C CA . ILE A 1 102 ? -11.772 -1.010 14.907 1.00 87.69 102 ILE A CA 1
ATOM 787 C C . ILE A 1 102 ? -11.952 0.242 15.767 1.00 87.69 102 ILE A C 1
ATOM 789 O O . ILE A 1 102 ? -13.063 0.509 16.216 1.00 87.69 102 ILE A O 1
ATOM 793 N N . GLY A 1 103 ? -10.897 1.032 15.973 1.00 85.94 103 GLY A N 1
ATOM 794 C CA . GLY A 1 103 ? -10.972 2.284 16.725 1.00 85.94 103 GLY A CA 1
ATOM 795 C C . GLY A 1 103 ? -11.977 3.267 16.121 1.00 85.94 103 GLY A C 1
ATOM 796 O O . GLY A 1 103 ? -12.818 3.807 16.839 1.00 85.94 103 GLY A O 1
ATOM 797 N N . GLU A 1 104 ? -11.946 3.456 14.803 1.00 86.06 104 GLU A N 1
ATOM 798 C CA . GLU A 1 104 ? -12.891 4.324 14.090 1.00 86.06 104 GLU A CA 1
ATOM 799 C C . GLU A 1 104 ? -14.332 3.789 14.125 1.00 86.06 104 GLU A C 1
ATOM 801 O O . GLU A 1 104 ? -15.280 4.555 14.319 1.00 86.06 104 GLU A O 1
ATOM 806 N N . ALA A 1 105 ? -14.522 2.475 13.997 1.00 85.31 105 ALA A N 1
ATOM 807 C CA . ALA A 1 105 ? -15.833 1.841 14.110 1.00 85.31 105 ALA A CA 1
ATOM 808 C C . ALA A 1 105 ? -16.405 1.967 15.532 1.00 85.31 105 ALA A C 1
ATOM 810 O O . ALA A 1 105 ? -17.576 2.309 15.698 1.00 85.31 105 ALA A O 1
ATOM 811 N N . VAL A 1 106 ? -15.573 1.767 16.558 1.00 82.75 106 VAL A N 1
ATOM 812 C CA . VAL A 1 106 ? -15.954 1.907 17.971 1.00 82.75 106 VAL A CA 1
ATOM 813 C C . VAL A 1 106 ? -16.279 3.352 18.332 1.00 82.75 106 VAL A C 1
ATOM 815 O O . VAL A 1 106 ? -17.148 3.556 19.165 1.00 82.75 106 VAL A O 1
ATOM 818 N N . LYS A 1 107 ? -15.667 4.364 17.701 1.00 80.44 107 LYS A N 1
ATOM 819 C CA . LYS A 1 107 ? -16.091 5.768 17.878 1.00 80.44 107 LYS A CA 1
ATOM 820 C C . LYS A 1 107 ? -17.493 6.030 17.323 1.00 80.44 107 LYS A C 1
ATOM 822 O O . LYS A 1 107 ? -18.222 6.856 17.867 1.00 80.44 107 LYS A O 1
ATOM 827 N N . LYS A 1 108 ? -17.857 5.365 16.222 1.00 77.94 108 LYS A N 1
ATOM 828 C CA . LYS A 1 108 ? -19.177 5.501 15.581 1.00 77.94 108 LYS A CA 1
ATOM 829 C C . LYS A 1 108 ? -20.259 4.713 16.316 1.00 77.94 108 LYS A C 1
ATOM 831 O O . LYS A 1 108 ? -21.410 5.141 16.356 1.00 77.94 108 LYS A O 1
ATOM 836 N N . ALA A 1 109 ? -19.904 3.573 16.897 1.00 67.69 109 ALA A N 1
ATOM 837 C CA . ALA A 1 109 ? -20.787 2.808 17.760 1.00 67.69 109 ALA A CA 1
ATOM 838 C C . ALA A 1 109 ? -20.779 3.400 19.181 1.00 67.69 109 ALA A C 1
ATOM 840 O O . ALA A 1 109 ? -19.750 3.825 19.685 1.00 67.69 109 ALA A O 1
ATOM 841 N N . ARG A 1 110 ? -21.911 3.419 19.892 1.00 61.59 110 ARG A N 1
ATOM 842 C CA . ARG A 1 110 ? -21.925 3.784 21.325 1.00 61.59 110 ARG A CA 1
ATOM 843 C C . ARG A 1 110 ? -21.367 2.616 22.148 1.00 61.59 110 ARG A C 1
ATOM 845 O O . ARG A 1 110 ? -22.112 1.929 22.837 1.00 61.59 110 ARG A O 1
ATOM 852 N N . THR A 1 111 ? -20.076 2.337 21.997 1.00 63.09 111 THR A N 1
ATOM 853 C CA . THR A 1 111 ? -19.389 1.174 22.574 1.00 63.09 111 THR A CA 1
ATOM 854 C C . THR A 1 111 ? -18.106 1.590 23.281 1.00 63.09 111 THR A C 1
ATOM 856 O O . THR A 1 111 ? -17.520 2.623 22.970 1.00 63.09 111 THR A O 1
ATOM 859 N N . PHE A 1 112 ? -17.678 0.793 24.257 1.00 67.56 112 PHE A N 1
ATOM 860 C CA . PHE A 1 112 ? -16.527 1.095 25.104 1.00 67.56 112 PHE A CA 1
ATOM 861 C C . PHE A 1 112 ? -15.355 0.180 24.749 1.00 67.56 112 PHE A C 1
ATOM 863 O O . PHE A 1 112 ? -15.533 -1.022 24.560 1.00 67.56 112 PHE A O 1
ATOM 870 N N . THR A 1 113 ? -14.149 0.740 24.672 1.00 66.88 113 THR A N 1
ATOM 871 C CA . THR A 1 113 ? -12.911 -0.012 24.401 1.00 66.88 113 THR A CA 1
ATOM 872 C C . THR A 1 113 ? -12.301 -0.648 25.650 1.00 66.88 113 THR A C 1
ATOM 874 O O . THR A 1 113 ? -11.459 -1.536 25.528 1.00 66.88 113 THR A O 1
ATOM 877 N N . SER A 1 114 ? -12.703 -0.213 26.848 1.00 72.50 114 SER A N 1
ATOM 878 C CA . SER A 1 114 ? -12.157 -0.721 28.109 1.00 72.50 114 SER A CA 1
ATOM 879 C C . SER A 1 114 ? -12.864 -1.999 28.560 1.00 72.50 114 SER A C 1
ATOM 881 O O . SER A 1 114 ? -14.089 -2.099 28.514 1.00 72.50 114 SER A O 1
ATOM 883 N N . ARG A 1 115 ? -12.075 -2.967 29.039 1.00 75.12 115 ARG A N 1
ATOM 884 C CA . ARG A 1 115 ? -12.549 -4.171 29.747 1.00 75.12 115 ARG A CA 1
ATOM 885 C C . ARG A 1 115 ? -12.264 -4.119 31.248 1.00 75.12 115 ARG A C 1
ATOM 887 O O . ARG A 1 115 ? -12.406 -5.127 31.934 1.00 75.12 115 ARG A O 1
ATOM 894 N N . GLU A 1 116 ? -11.822 -2.973 31.753 1.00 89.31 116 GLU A N 1
ATOM 895 C CA . GLU A 1 116 ? -11.551 -2.806 33.174 1.00 89.31 116 GLU A CA 1
ATOM 896 C C . GLU A 1 116 ? -12.867 -2.872 33.978 1.00 89.31 116 GLU A C 1
ATOM 898 O O . GLU A 1 116 ? -13.826 -2.171 33.631 1.00 89.31 116 GLU A O 1
ATOM 903 N N . PRO A 1 117 ? -12.928 -3.675 35.058 1.00 87.62 117 PRO A N 1
ATOM 904 C CA . PRO A 1 117 ? -14.149 -3.848 35.842 1.00 87.62 117 PRO A CA 1
ATOM 905 C C . PRO A 1 117 ? -14.728 -2.536 36.384 1.00 87.62 117 PRO A C 1
ATOM 907 O O . PRO A 1 117 ? -15.939 -2.334 36.311 1.00 87.62 117 PRO A O 1
ATOM 910 N N . GLU A 1 118 ? -13.883 -1.638 36.899 1.00 89.50 118 GLU A N 1
ATOM 911 C CA . GLU A 1 118 ? -14.325 -0.368 37.492 1.00 89.50 118 GLU A CA 1
ATOM 912 C C . GLU A 1 118 ? -14.948 0.559 36.449 1.00 89.50 118 GLU A C 1
ATOM 914 O O . GLU A 1 118 ? -16.077 1.024 36.623 1.00 89.50 118 GLU A O 1
ATOM 919 N N . THR A 1 119 ? -14.255 0.756 35.325 1.00 86.00 119 THR A N 1
ATOM 920 C CA . THR A 1 119 ? -14.758 1.539 34.193 1.00 86.00 119 THR A CA 1
ATOM 921 C C . THR A 1 119 ? -16.107 1.001 33.698 1.00 86.00 119 THR A C 1
ATOM 923 O O . THR A 1 119 ? -17.047 1.774 33.503 1.00 86.00 119 THR A O 1
ATOM 926 N N . LEU A 1 120 ? -16.253 -0.321 33.551 1.00 86.56 120 LEU A N 1
ATOM 927 C CA . LEU A 1 120 ? -17.511 -0.938 33.110 1.00 86.56 120 LEU A CA 1
ATOM 928 C C . LEU A 1 120 ? -18.654 -0.746 34.119 1.00 86.56 120 LEU A C 1
ATOM 930 O O . LEU A 1 120 ? -19.781 -0.456 33.715 1.00 86.56 120 LEU A O 1
ATOM 934 N N . LEU A 1 121 ? -18.375 -0.859 35.421 1.00 89.06 121 LEU A N 1
ATOM 935 C CA . LEU A 1 121 ? -19.352 -0.622 36.490 1.00 89.06 121 LEU A CA 1
ATOM 936 C C . LEU A 1 121 ? -19.846 0.827 36.508 1.00 89.06 121 LEU A C 1
ATOM 938 O O . LEU A 1 121 ? -21.052 1.061 36.624 1.00 89.06 121 LEU A O 1
ATOM 942 N N . ILE A 1 122 ? -18.937 1.796 36.371 1.00 89.62 122 ILE A N 1
ATOM 943 C CA . ILE A 1 122 ? -19.282 3.224 36.306 1.00 89.62 122 ILE A CA 1
ATOM 944 C C . ILE A 1 122 ? -20.178 3.489 35.095 1.00 89.62 122 ILE A C 1
ATOM 946 O O . ILE A 1 122 ? -21.228 4.121 35.221 1.00 89.62 122 ILE A O 1
ATOM 950 N N . LEU A 1 123 ? -19.802 2.963 33.931 1.00 85.38 123 LEU A N 1
ATOM 951 C CA . LEU A 1 123 ? -20.552 3.149 32.693 1.00 85.38 123 LEU A CA 1
ATOM 952 C C . LEU A 1 123 ? -21.937 2.501 32.738 1.00 85.38 123 LEU A C 1
ATOM 954 O O . LEU A 1 123 ? -22.898 3.113 32.268 1.00 85.38 123 LEU A O 1
ATOM 958 N N . TRP A 1 124 ? -22.064 1.309 33.327 1.00 84.31 124 TRP A N 1
ATOM 959 C CA . TRP A 1 124 ? -23.355 0.645 33.516 1.00 84.31 124 TRP A CA 1
ATOM 960 C C . TRP A 1 124 ? -24.286 1.474 34.411 1.00 84.31 124 TRP A C 1
ATOM 962 O O . TRP A 1 124 ? -25.423 1.749 34.020 1.00 84.31 124 TRP A O 1
ATOM 972 N N . ARG A 1 125 ? -23.782 1.955 35.557 1.00 87.38 125 ARG A N 1
ATOM 973 C CA . ARG A 1 125 ? -24.549 2.825 36.469 1.00 87.38 125 ARG A CA 1
ATOM 974 C C . ARG A 1 125 ? -24.959 4.141 35.812 1.00 87.38 125 ARG A C 1
ATOM 976 O O . ARG A 1 125 ? -26.055 4.621 36.056 1.00 87.38 125 ARG A O 1
ATOM 983 N N . ALA A 1 126 ? -24.094 4.728 34.988 1.00 85.56 126 ALA A N 1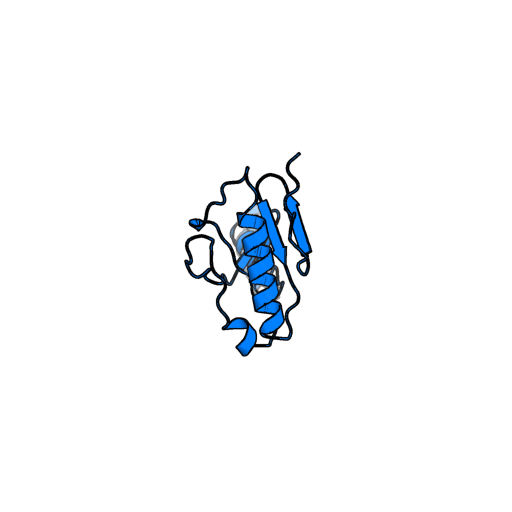
ATOM 984 C CA . ALA A 1 126 ? -24.361 6.017 34.354 1.00 85.56 126 ALA A CA 1
ATOM 985 C C . ALA A 1 126 ? -25.275 5.920 33.121 1.00 85.56 126 ALA A C 1
ATOM 987 O O . ALA A 1 126 ? -26.018 6.856 32.840 1.00 85.56 126 ALA A O 1
ATOM 988 N N . SER A 1 127 ? -25.206 4.819 32.367 1.00 81.56 127 SER A N 1
ATOM 989 C CA . SER A 1 127 ? -25.797 4.743 31.019 1.00 81.56 127 SER A CA 1
ATOM 990 C C . SER A 1 127 ? -26.960 3.763 30.902 1.00 81.56 127 SER A C 1
ATOM 992 O O . SER A 1 127 ? -27.796 3.934 30.021 1.00 81.56 127 SER A O 1
ATOM 994 N N . VAL A 1 128 ? -26.989 2.715 31.731 1.00 81.19 128 VAL A N 1
ATOM 995 C CA . VAL A 1 128 ? -27.960 1.612 31.624 1.00 81.19 128 VAL A CA 1
ATOM 996 C C . VAL A 1 128 ? -28.960 1.655 32.772 1.00 81.19 128 VAL A C 1
ATOM 998 O O . VAL A 1 128 ? -30.158 1.593 32.525 1.00 81.19 128 VAL A O 1
ATOM 1001 N N . GLN A 1 129 ? -28.485 1.807 34.011 1.00 85.19 129 GLN A N 1
ATOM 1002 C CA . GLN A 1 129 ? -29.346 1.828 35.197 1.00 85.19 129 GLN A CA 1
ATOM 1003 C C . GLN A 1 129 ? -30.479 2.884 35.130 1.00 85.19 129 GLN A C 1
ATOM 1005 O O . GLN A 1 129 ? -31.620 2.508 35.381 1.00 85.19 129 GLN A O 1
ATOM 1010 N N . PRO A 1 130 ? -30.253 4.141 34.684 1.00 88.62 130 PRO A N 1
ATOM 1011 C CA . PRO A 1 130 ? -31.313 5.158 34.612 1.00 88.62 130 PRO A CA 1
ATOM 1012 C C . PRO A 1 130 ? -32.401 4.889 33.562 1.00 88.62 130 PRO A C 1
ATOM 1014 O O . PRO A 1 130 ? -33.359 5.646 33.475 1.00 88.62 130 PRO A O 1
ATOM 1017 N N . LEU A 1 131 ? -32.211 3.888 32.696 1.00 83.38 131 LEU A N 1
ATOM 1018 C CA . LEU A 1 131 ? -33.199 3.464 31.699 1.00 83.38 131 LEU A CA 1
ATOM 1019 C C . LEU A 1 131 ? -34.029 2.263 32.178 1.00 83.38 131 LEU A C 1
ATOM 1021 O O . LEU A 1 131 ? -35.006 1.910 31.520 1.00 83.38 131 LEU A O 1
ATOM 1025 N N . LEU A 1 132 ? -33.594 1.595 33.250 1.00 81.31 132 LEU A N 1
ATOM 1026 C CA . LEU A 1 132 ? -34.236 0.406 33.816 1.00 81.31 132 LEU A CA 1
ATOM 1027 C C . LEU A 1 132 ? -35.053 0.719 35.078 1.00 81.31 132 LEU A C 1
ATOM 1029 O O . LEU A 1 132 ? -35.984 -0.032 35.369 1.00 81.31 132 LEU A O 1
ATOM 1033 N N . ASP A 1 133 ? -34.695 1.792 35.789 1.00 61.50 133 ASP A N 1
ATOM 1034 C CA . ASP A 1 133 ? -35.414 2.350 36.944 1.00 61.50 133 ASP A CA 1
ATOM 1035 C C . ASP A 1 133 ? -36.455 3.398 36.500 1.00 61.50 133 ASP A C 1
ATOM 1037 O O . ASP A 1 133 ? -37.565 3.416 37.085 1.00 61.50 133 ASP A O 1
#

Secondary structure (DSSP, 8-state):
---TTTT--SSEEEEETTEEEEE---SSHHHHHHHHHHHHHHHT-TT----GGG--B---SS-TTGGGS--B-TT-PBPPBPSEEEETTEEEETTS--HHHHHHHHHHTT------HHHHHHHHHHHTHHHH-

Organism: NCBI:txid1843537